Protein AF-A0A2E8B2S8-F1 (afdb_monomer_lite)

Structure (mmCIF, N/CA/C/O backbone):
data_AF-A0A2E8B2S8-F1
#
_entry.id   AF-A0A2E8B2S8-F1
#
loop_
_atom_site.group_PDB
_atom_site.id
_atom_site.type_symbol
_atom_site.label_atom_id
_atom_site.label_alt_id
_atom_site.label_comp_id
_atom_site.label_asym_id
_atom_site.label_entity_id
_atom_site.label_seq_id
_atom_site.pdbx_PDB_ins_code
_atom_site.Cartn_x
_atom_site.Cartn_y
_atom_site.Cartn_z
_atom_site.occupancy
_atom_site.B_iso_or_equiv
_atom_site.auth_seq_id
_atom_site.auth_comp_id
_atom_site.auth_asym_id
_atom_site.auth_atom_id
_atom_site.pdbx_PDB_model_num
ATOM 1 N N . MET A 1 1 ? -33.858 55.200 -81.263 1.00 52.53 1 MET A N 1
ATOM 2 C CA . MET A 1 1 ? -34.060 54.939 -79.824 1.00 52.53 1 MET A CA 1
ATOM 3 C C . MET A 1 1 ? -34.881 53.663 -79.640 1.00 52.53 1 MET A C 1
ATOM 5 O O . MET A 1 1 ? -36.097 53.717 -79.752 1.00 52.53 1 MET A O 1
ATOM 9 N N . PRO A 1 2 ? -34.207 52.514 -79.475 1.00 45.03 2 PRO A N 1
ATOM 10 C CA . PRO A 1 2 ? -34.737 51.290 -78.855 1.00 45.03 2 PRO A CA 1
ATOM 11 C C . PRO A 1 2 ? -33.839 50.881 -77.634 1.00 45.03 2 PRO A C 1
ATOM 13 O O . PRO A 1 2 ? -32.897 51.618 -77.340 1.00 45.03 2 PRO A O 1
ATOM 16 N N . PRO A 1 3 ? -34.137 49.837 -76.829 1.00 46.09 3 PRO A N 1
ATOM 17 C CA . PRO A 1 3 ? -34.644 50.019 -75.463 1.00 46.09 3 PRO A CA 1
ATOM 18 C C . PRO A 1 3 ? -33.834 49.320 -74.338 1.00 46.09 3 PRO A C 1
ATOM 20 O O . PRO A 1 3 ? -32.954 48.506 -74.574 1.00 46.09 3 PRO A O 1
ATOM 23 N N . ALA A 1 4 ? -34.200 49.688 -73.104 1.00 42.09 4 ALA A N 1
ATOM 24 C CA . ALA A 1 4 ? -34.243 48.949 -71.830 1.00 42.09 4 ALA A CA 1
ATOM 25 C C . ALA A 1 4 ? -33.313 47.739 -71.530 1.00 42.09 4 ALA A C 1
ATOM 27 O O . ALA A 1 4 ? -33.410 46.674 -72.124 1.00 42.09 4 ALA A O 1
ATOM 28 N N . LYS A 1 5 ? -32.546 47.933 -70.440 1.00 51.84 5 LYS A N 1
ATOM 29 C CA . LYS A 1 5 ? -32.001 47.002 -69.424 1.00 51.84 5 LYS A CA 1
ATOM 30 C C . LYS A 1 5 ? -32.408 45.518 -69.492 1.00 51.84 5 LYS A C 1
ATOM 32 O O . LYS A 1 5 ? -33.586 45.202 -69.363 1.00 51.84 5 LYS A O 1
ATOM 37 N N . ALA A 1 6 ? -31.409 44.647 -69.331 1.00 40.56 6 ALA A N 1
ATOM 38 C CA . ALA A 1 6 ? -31.513 43.459 -68.480 1.00 40.56 6 ALA A CA 1
ATOM 39 C C . ALA A 1 6 ? -30.138 43.122 -67.873 1.00 40.56 6 ALA A C 1
ATOM 41 O O . ALA A 1 6 ? -29.143 43.005 -68.576 1.00 40.56 6 ALA A O 1
ATOM 42 N N . ASN A 1 7 ? -30.110 43.046 -66.544 1.00 40.62 7 ASN A N 1
ATOM 43 C CA . ASN A 1 7 ? -29.025 42.532 -65.717 1.00 40.62 7 ASN A CA 1
ATOM 44 C C . ASN A 1 7 ? -29.002 41.004 -65.876 1.00 40.62 7 ASN A C 1
ATOM 46 O O . ASN A 1 7 ? -30.015 40.355 -65.610 1.00 40.62 7 ASN A O 1
ATOM 50 N N . GLU A 1 8 ? -27.892 40.460 -66.364 1.00 42.34 8 GLU A N 1
ATOM 51 C CA . GLU A 1 8 ? -27.749 39.048 -66.709 1.00 42.34 8 GLU A CA 1
ATOM 52 C C . GLU A 1 8 ? -27.646 38.167 -65.457 1.00 42.34 8 GLU A C 1
ATOM 54 O O . GLU A 1 8 ? -26.874 38.421 -64.533 1.00 42.34 8 GLU A O 1
ATOM 59 N N . THR A 1 9 ? -28.447 37.104 -65.449 1.00 42.12 9 THR A N 1
ATOM 60 C CA . THR A 1 9 ? -28.315 35.942 -64.564 1.00 42.12 9 THR A CA 1
ATOM 61 C C . THR A 1 9 ? -27.691 34.801 -65.383 1.00 42.12 9 THR A C 1
ATOM 63 O O . THR A 1 9 ? -28.043 34.630 -66.546 1.00 42.12 9 THR A O 1
ATOM 66 N N . SER A 1 10 ? -26.727 34.090 -64.773 1.00 39.72 10 SER A N 1
ATOM 67 C CA . SER A 1 10 ? -25.933 32.910 -65.218 1.00 39.72 10 SER A CA 1
ATOM 68 C C . SER A 1 10 ? -26.701 31.854 -66.053 1.00 39.72 10 SER A C 1
ATOM 70 O O . SER A 1 10 ? -27.921 31.828 -65.890 1.00 39.72 10 SER A O 1
ATOM 72 N N . PRO A 1 11 ? -26.082 30.899 -66.821 1.00 50.47 11 PRO A N 1
ATOM 73 C CA . PRO A 1 11 ? -24.919 30.053 -66.439 1.00 50.47 11 PRO A CA 1
ATOM 74 C C . PRO A 1 11 ? -24.033 29.451 -67.590 1.00 50.47 11 PRO A C 1
ATOM 76 O O . PRO A 1 11 ? -24.211 29.762 -68.758 1.00 50.47 11 PRO A O 1
ATOM 79 N N . GLU A 1 12 ? -23.101 28.553 -67.211 1.00 36.12 12 GLU A N 1
ATOM 80 C CA . GLU A 1 12 ? -22.385 27.518 -68.016 1.00 36.12 12 GLU A CA 1
ATOM 81 C C . GLU A 1 12 ? -21.173 27.959 -68.878 1.00 36.12 12 GLU A C 1
ATOM 83 O O . GLU A 1 12 ? -21.279 28.711 -69.835 1.00 36.12 12 GLU A O 1
ATOM 88 N N . ALA A 1 13 ? -19.931 27.672 -68.462 1.00 41.91 13 ALA A N 1
ATOM 89 C CA . ALA A 1 13 ? -19.192 26.398 -68.554 1.00 41.91 13 ALA A CA 1
ATOM 90 C C . ALA A 1 13 ? -18.538 26.158 -69.925 1.00 41.91 13 ALA A C 1
ATOM 92 O O . ALA A 1 13 ? -19.155 25.532 -70.769 1.00 41.91 13 ALA A O 1
ATOM 93 N N . ILE A 1 14 ? -17.259 26.528 -70.102 1.00 37.88 14 ILE A N 1
ATOM 94 C CA . ILE A 1 14 ? -16.319 25.791 -70.971 1.00 37.88 14 ILE A CA 1
ATOM 95 C C . ILE A 1 14 ? -14.909 25.920 -70.374 1.00 37.88 14 ILE A C 1
ATOM 97 O O . ILE A 1 14 ? -14.442 27.016 -70.070 1.00 37.88 14 ILE A O 1
ATOM 101 N N . GLY A 1 15 ? -14.267 24.776 -70.137 1.00 43.25 15 GLY A N 1
ATOM 102 C CA . GLY A 1 15 ? -12.989 24.668 -69.447 1.00 43.25 15 GLY A CA 1
ATOM 103 C C . GLY A 1 15 ? -11.838 25.356 -70.179 1.00 43.25 15 GLY A C 1
ATOM 104 O O . GLY A 1 15 ? -11.586 25.095 -71.353 1.00 43.25 15 GLY A O 1
ATOM 105 N N . SER A 1 16 ? -11.087 26.172 -69.439 1.00 36.69 16 SER A N 1
ATOM 106 C CA . SER A 1 16 ? -9.732 26.544 -69.829 1.00 36.69 16 SER A CA 1
ATOM 107 C C . SER A 1 16 ? -8.766 25.505 -69.269 1.00 36.69 16 SER A C 1
ATOM 109 O O . SER A 1 16 ? -8.463 25.445 -68.079 1.00 36.69 16 SER A O 1
ATOM 111 N N . ILE A 1 17 ? -8.398 24.622 -70.183 1.00 42.75 17 ILE A N 1
ATOM 112 C CA . ILE A 1 17 ? -7.258 23.713 -70.225 1.00 42.75 17 ILE A CA 1
ATOM 113 C C . ILE A 1 17 ? -6.073 24.255 -69.412 1.00 42.75 17 ILE A C 1
ATOM 115 O O . ILE A 1 17 ? -5.544 25.330 -69.686 1.00 42.75 17 ILE A O 1
ATOM 119 N N . ALA A 1 18 ? -5.655 23.483 -68.411 1.00 41.25 18 ALA A N 1
ATOM 120 C CA . ALA A 1 18 ? -4.479 23.764 -67.608 1.00 41.25 18 ALA A CA 1
ATOM 121 C C . ALA A 1 18 ? -3.220 23.792 -68.488 1.00 41.25 18 ALA A C 1
ATOM 123 O O . ALA A 1 18 ? -2.845 22.784 -69.089 1.00 41.25 18 ALA A O 1
ATOM 124 N N . THR A 1 19 ? -2.520 24.924 -68.509 1.00 38.50 19 THR A N 1
ATOM 125 C CA . THR A 1 19 ? -1.083 24.939 -68.781 1.00 38.50 19 THR A CA 1
ATOM 126 C C . THR A 1 19 ? -0.398 24.244 -67.605 1.00 38.50 19 THR A C 1
ATOM 128 O O . THR A 1 19 ? -0.267 24.817 -66.525 1.00 38.50 19 THR A O 1
ATOM 131 N N . VAL A 1 20 ? -0.035 22.976 -67.785 1.00 46.03 20 VAL A N 1
ATOM 132 C CA . VAL A 1 20 ? 0.762 22.218 -66.815 1.00 46.03 20 VAL A CA 1
ATOM 133 C C . VAL A 1 20 ? 2.200 22.734 -66.884 1.00 46.03 20 VAL A C 1
ATOM 135 O O . VAL A 1 20 ? 2.907 22.459 -67.851 1.00 46.03 20 VAL A O 1
ATOM 138 N N . GLU A 1 21 ? 2.637 23.479 -65.867 1.00 45.34 21 GLU A N 1
ATOM 139 C CA . GLU A 1 21 ? 4.067 23.663 -65.600 1.00 45.34 21 GLU A CA 1
ATOM 140 C C . GLU A 1 21 ? 4.667 22.320 -65.143 1.00 45.34 21 GLU A C 1
ATOM 142 O O . GLU A 1 21 ? 4.179 21.732 -64.170 1.00 45.34 21 GLU A O 1
ATOM 147 N N . PRO A 1 22 ? 5.724 21.803 -65.793 1.00 43.00 22 PRO A N 1
ATOM 148 C CA . PRO A 1 22 ? 6.388 20.598 -65.330 1.00 43.00 22 PRO A CA 1
ATOM 149 C C . PRO A 1 22 ? 7.415 20.981 -64.256 1.00 43.00 22 PRO A C 1
ATOM 151 O O . PRO A 1 22 ? 8.493 21.474 -64.579 1.00 43.00 22 PRO A O 1
ATOM 154 N N . GLY A 1 23 ? 7.103 20.754 -62.974 1.00 52.78 23 GLY A N 1
ATOM 155 C CA . GLY A 1 23 ? 8.120 20.917 -61.924 1.00 52.78 23 GLY A CA 1
ATOM 156 C C . GLY A 1 23 ? 7.702 20.966 -60.451 1.00 52.78 23 GLY A C 1
ATOM 157 O O . GLY A 1 23 ? 8.593 20.982 -59.608 1.00 52.78 23 GLY A O 1
ATOM 158 N N . ALA A 1 24 ? 6.415 20.966 -60.088 1.00 42.56 24 ALA A N 1
ATOM 159 C CA . ALA A 1 24 ? 6.004 21.071 -58.679 1.00 42.56 24 ALA A CA 1
ATOM 160 C C . ALA A 1 24 ? 5.345 19.776 -58.151 1.00 42.56 24 ALA A C 1
ATOM 162 O O . ALA A 1 24 ? 4.519 19.189 -58.851 1.00 42.56 24 ALA A O 1
ATOM 163 N N . PRO A 1 25 ? 5.671 19.310 -56.926 1.00 42.75 25 PRO A N 1
ATOM 164 C CA . PRO A 1 25 ? 5.108 18.085 -56.367 1.00 42.75 25 PRO A CA 1
ATOM 165 C C . PRO A 1 25 ? 3.602 18.217 -56.087 1.00 42.75 25 PRO A C 1
ATOM 167 O O . PRO A 1 25 ? 3.145 19.118 -55.383 1.00 42.75 25 PRO A O 1
ATOM 170 N N . THR A 1 26 ? 2.841 17.268 -56.631 1.00 47.59 26 THR A N 1
ATOM 171 C CA . THR A 1 26 ? 1.397 17.069 -56.471 1.00 47.59 26 THR A CA 1
ATOM 172 C C . THR A 1 26 ? 0.995 16.964 -54.998 1.00 47.59 26 THR A C 1
ATOM 174 O O . THR A 1 26 ? 1.280 15.969 -54.333 1.00 47.59 26 THR A O 1
ATOM 177 N N . GLN A 1 27 ? 0.271 17.961 -54.483 1.00 47.06 27 GLN A N 1
ATOM 178 C CA . GLN A 1 27 ? -0.403 17.856 -53.188 1.00 47.06 27 GLN A CA 1
ATOM 179 C C . GLN A 1 27 ? -1.714 17.079 -53.344 1.00 47.06 27 GLN A C 1
ATOM 181 O O . GLN A 1 27 ? -2.788 17.650 -53.540 1.00 47.06 27 GLN A O 1
ATOM 186 N N . THR A 1 28 ? -1.630 15.755 -53.240 1.00 43.41 28 THR A N 1
ATOM 187 C CA . THR A 1 28 ? -2.795 14.880 -53.081 1.00 43.41 28 THR A CA 1
ATOM 188 C C . THR A 1 28 ? -3.370 15.083 -51.677 1.00 43.41 28 THR A C 1
ATOM 190 O O . THR A 1 28 ? -2.890 14.499 -50.709 1.00 43.41 28 THR A O 1
ATOM 193 N N . LYS A 1 29 ? -4.405 15.919 -51.533 1.00 53.84 29 LYS A N 1
ATOM 194 C CA . LYS A 1 29 ? -5.224 15.952 -50.310 1.00 53.84 29 LYS A CA 1
ATOM 195 C C . LYS A 1 29 ? -6.046 14.660 -50.226 1.00 53.84 29 LYS A C 1
ATOM 197 O O . LYS A 1 29 ? -7.169 14.603 -50.719 1.00 53.84 29 LYS A O 1
ATOM 202 N N . SER A 1 30 ? -5.499 13.626 -49.592 1.00 46.34 30 SER A N 1
ATOM 203 C CA . SER A 1 30 ? -6.276 12.478 -49.121 1.00 46.34 30 SER A CA 1
ATOM 204 C C . SER A 1 30 ? -7.031 12.886 -47.854 1.00 46.34 30 SER A C 1
ATOM 206 O O . SER A 1 30 ? -6.428 13.073 -46.797 1.00 46.34 30 SER A O 1
ATOM 208 N N . GLY A 1 31 ? -8.347 13.059 -47.957 1.00 52.44 31 GLY A N 1
ATOM 209 C CA . GLY A 1 31 ? -9.216 13.267 -46.803 1.00 52.44 31 GLY A CA 1
ATOM 210 C C . GLY A 1 31 ? -9.318 11.993 -45.968 1.00 52.44 31 GLY A C 1
ATOM 211 O O . GLY A 1 31 ? -10.181 11.158 -46.217 1.00 52.44 31 GLY A O 1
ATOM 212 N N . THR A 1 32 ? -8.449 11.837 -44.974 1.00 55.50 32 THR A N 1
ATOM 213 C CA . THR A 1 32 ? -8.659 10.881 -43.884 1.00 55.50 32 THR A CA 1
ATOM 214 C C . THR A 1 32 ? -9.579 11.526 -42.853 1.00 55.50 32 THR A C 1
ATOM 216 O O . THR A 1 32 ? -9.236 12.554 -42.271 1.00 55.50 32 THR A O 1
ATOM 219 N N . PHE A 1 33 ? -10.758 10.939 -42.633 1.00 67.31 33 PHE A N 1
ATOM 220 C CA . PHE A 1 33 ? -11.609 11.248 -41.484 1.00 67.31 33 PHE A CA 1
ATOM 221 C C . PHE A 1 33 ? -10.864 10.822 -40.214 1.00 67.31 33 PHE A C 1
ATOM 223 O O . PHE A 1 33 ? -10.890 9.660 -39.812 1.00 67.31 33 PHE A O 1
ATOM 230 N N . SER A 1 34 ? -10.125 11.761 -39.632 1.00 58.19 34 SER A N 1
ATOM 231 C CA . SER A 1 34 ? -9.429 11.569 -38.368 1.00 58.19 34 SER A CA 1
ATOM 232 C C . SER A 1 34 ? -10.468 11.535 -37.255 1.00 58.19 34 SER A C 1
ATOM 234 O O . SER A 1 34 ? -11.138 12.539 -37.003 1.00 58.19 34 SER A O 1
ATOM 236 N N . LEU A 1 35 ? -10.609 10.393 -36.574 1.00 63.41 35 LEU A N 1
ATOM 237 C CA . LEU A 1 35 ? -11.305 10.386 -35.290 1.00 63.41 35 LEU A CA 1
ATOM 238 C C . LEU A 1 35 ? -10.598 11.388 -34.372 1.00 63.41 35 LEU A C 1
ATOM 240 O O . LEU A 1 35 ? -9.366 11.451 -34.408 1.00 63.41 35 LEU A O 1
ATOM 244 N N . PRO A 1 36 ? -11.332 12.181 -33.573 1.00 60.09 36 PRO A N 1
ATOM 245 C CA . PRO A 1 36 ? -10.705 13.100 -32.641 1.00 60.09 36 PRO A CA 1
ATOM 246 C C . PRO A 1 36 ? -9.814 12.288 -31.700 1.00 60.09 36 PRO A C 1
ATOM 248 O O . PRO A 1 36 ? -10.298 11.528 -30.860 1.00 60.09 36 PRO A O 1
ATOM 251 N N . GLU A 1 37 ? -8.501 12.423 -31.870 1.00 63.22 37 GLU A N 1
ATOM 252 C CA . GLU A 1 37 ? -7.519 11.915 -30.929 1.00 63.22 37 GLU A CA 1
ATOM 253 C C . GLU A 1 37 ? -7.801 12.630 -29.608 1.00 63.22 37 GLU A C 1
ATOM 255 O O . GLU A 1 37 ? -7.501 13.816 -29.444 1.00 63.22 37 GLU A O 1
ATOM 260 N N . LYS A 1 38 ? -8.463 11.938 -28.673 1.00 61.66 38 LYS A N 1
ATOM 261 C CA . LYS A 1 38 ? -8.663 12.442 -27.317 1.00 61.66 38 LYS A CA 1
ATOM 262 C C . LYS A 1 38 ? -7.299 12.456 -26.640 1.00 61.66 38 LYS A C 1
ATOM 264 O O . LYS A 1 38 ? -6.924 11.528 -25.924 1.00 61.66 38 LYS A O 1
ATOM 269 N N . LYS A 1 39 ? -6.548 13.522 -26.891 1.00 58.72 39 LYS A N 1
ATOM 270 C CA . LYS A 1 39 ? -5.282 13.797 -26.239 1.00 58.72 39 LYS A CA 1
ATOM 271 C C . LYS A 1 39 ? -5.607 14.169 -24.799 1.00 58.72 39 LYS A C 1
ATOM 273 O O . LYS A 1 39 ? -5.889 15.321 -24.488 1.00 58.72 39 LYS A O 1
ATOM 278 N N . ASN A 1 40 ? -5.604 13.182 -23.907 1.00 62.97 40 ASN A N 1
ATOM 279 C CA . ASN A 1 40 ? -5.515 13.452 -22.476 1.00 62.97 40 ASN A CA 1
ATOM 280 C C . ASN A 1 40 ? -4.083 13.935 -22.207 1.00 62.97 40 ASN A C 1
ATOM 282 O O . ASN A 1 40 ? -3.252 13.201 -21.677 1.00 62.97 40 ASN A O 1
ATOM 286 N N . SER A 1 41 ? -3.760 15.148 -22.653 1.00 65.44 41 SER A N 1
ATOM 287 C CA . SER A 1 41 ? -2.515 15.826 -22.312 1.00 65.44 41 SER A CA 1
ATOM 288 C C . SER A 1 41 ? -2.638 16.339 -20.887 1.00 65.44 41 SER A C 1
ATOM 290 O O . SER A 1 41 ? -2.786 17.535 -20.667 1.00 65.44 41 SER A O 1
ATOM 292 N N . PHE A 1 42 ? -2.623 15.406 -19.936 1.00 70.44 42 PHE A N 1
ATOM 293 C CA . PHE A 1 42 ? -2.448 15.731 -18.532 1.00 70.44 42 PHE A CA 1
ATOM 294 C C . PHE A 1 42 ? -1.035 16.286 -18.386 1.00 70.44 42 PHE A C 1
ATOM 296 O O . PHE A 1 42 ? -0.054 15.578 -18.650 1.00 70.44 42 PHE A O 1
ATOM 303 N N . SER A 1 43 ? -0.917 17.570 -18.058 1.00 86.25 43 SER A N 1
ATOM 304 C CA . SER A 1 43 ? 0.403 18.165 -17.858 1.00 86.25 43 SER A CA 1
ATOM 305 C C . SER A 1 43 ? 1.087 17.498 -16.656 1.00 86.25 43 SER A C 1
ATOM 307 O O . SER A 1 43 ? 0.435 17.028 -15.723 1.00 86.25 43 SER A O 1
ATOM 309 N N . ARG A 1 44 ? 2.424 17.419 -16.643 1.00 88.44 44 ARG A N 1
ATOM 310 C CA . ARG A 1 44 ? 3.153 16.835 -15.497 1.00 88.44 44 ARG A CA 1
ATOM 311 C C . ARG A 1 44 ? 2.823 17.574 -14.194 1.00 88.44 44 ARG A C 1
ATOM 313 O O . ARG A 1 44 ? 2.814 16.974 -13.126 1.00 88.44 44 ARG A O 1
ATOM 320 N N . GLN A 1 45 ? 2.525 18.863 -14.300 1.00 90.94 45 GLN A N 1
ATOM 321 C CA . GLN A 1 45 ? 2.063 19.723 -13.223 1.00 90.94 45 GLN A CA 1
ATOM 322 C C . GLN A 1 45 ? 0.664 19.313 -12.747 1.00 90.94 45 GLN A C 1
ATOM 324 O O . GLN A 1 45 ? 0.485 19.129 -11.548 1.00 90.94 45 GLN A O 1
ATOM 329 N N . GLU A 1 46 ? -0.290 19.078 -13.652 1.00 91.56 46 GLU A N 1
ATOM 330 C CA . GLU A 1 46 ? -1.605 18.520 -13.301 1.00 91.56 46 GLU A CA 1
ATOM 331 C C . GLU A 1 46 ? -1.488 17.141 -12.640 1.00 91.56 46 GLU A C 1
ATOM 333 O O . GLU A 1 46 ? -2.154 16.897 -11.638 1.00 91.56 46 GLU A O 1
ATOM 338 N N . ALA A 1 47 ? -0.595 16.269 -13.127 1.00 91.75 47 ALA A N 1
ATOM 339 C CA . ALA A 1 47 ? -0.294 14.966 -12.520 1.00 91.75 47 ALA A CA 1
ATOM 340 C C . ALA A 1 47 ? 0.179 15.092 -11.075 1.00 91.75 47 ALA A C 1
ATOM 342 O O . ALA A 1 47 ? -0.337 14.409 -10.187 1.00 91.75 47 ALA A O 1
ATOM 343 N N . LEU A 1 48 ? 1.133 15.988 -10.832 1.00 95.00 48 LEU A N 1
ATOM 344 C CA . LEU A 1 48 ? 1.641 16.236 -9.490 1.00 95.00 48 LEU A CA 1
ATOM 345 C C . LEU A 1 48 ? 0.558 16.818 -8.585 1.00 95.00 48 LEU A C 1
ATOM 347 O O . LEU A 1 48 ? 0.347 16.275 -7.504 1.00 95.00 48 LEU A O 1
ATOM 351 N N . ILE A 1 49 ? -0.164 17.847 -9.037 1.00 95.69 49 ILE A N 1
ATOM 352 C CA . ILE A 1 49 ? -1.248 18.463 -8.263 1.00 95.69 49 ILE A CA 1
ATOM 353 C C . ILE A 1 49 ? -2.314 17.414 -7.927 1.00 95.69 49 ILE A C 1
ATOM 355 O O . ILE A 1 49 ? -2.644 17.249 -6.758 1.00 95.69 49 ILE A O 1
ATOM 359 N N . ALA A 1 50 ? -2.780 16.638 -8.908 1.00 95.88 50 ALA A N 1
ATOM 360 C CA . ALA A 1 50 ? -3.782 15.597 -8.698 1.00 95.88 50 ALA A CA 1
ATOM 361 C C . ALA A 1 50 ? -3.292 14.496 -7.745 1.00 95.88 50 ALA A C 1
ATOM 363 O O . ALA A 1 50 ? -4.010 14.128 -6.816 1.00 95.88 50 ALA A O 1
ATOM 364 N N . SER A 1 51 ? -2.066 13.990 -7.926 1.00 95.81 51 SER A N 1
ATOM 365 C CA . SER A 1 51 ? -1.494 12.969 -7.033 1.00 95.81 51 SER A CA 1
ATOM 366 C C . SER A 1 51 ? -1.330 13.479 -5.601 1.00 95.81 51 SER A C 1
ATOM 368 O O . SER A 1 51 ? -1.624 12.748 -4.657 1.00 95.81 51 SER A O 1
ATOM 370 N N . LEU A 1 52 ? -0.943 14.746 -5.430 1.00 97.44 52 LEU A N 1
ATOM 371 C CA . LEU A 1 52 ? -0.809 15.377 -4.124 1.00 97.44 52 LEU A CA 1
ATOM 372 C C . LEU A 1 52 ? -2.175 15.580 -3.464 1.00 97.44 52 LEU A C 1
ATOM 374 O O . LEU A 1 52 ? -2.326 15.305 -2.276 1.00 97.44 52 LEU A O 1
ATOM 378 N N . THR A 1 53 ? -3.187 15.998 -4.228 1.00 97.62 53 THR A N 1
ATOM 379 C CA . THR A 1 53 ? -4.567 16.083 -3.740 1.00 97.62 53 THR A CA 1
ATOM 380 C C . THR A 1 53 ? -5.058 14.718 -3.262 1.00 97.62 53 THR A C 1
ATOM 382 O O . THR A 1 53 ? -5.547 14.612 -2.138 1.00 97.62 53 THR A O 1
ATOM 385 N N . VAL A 1 54 ? -4.882 13.662 -4.065 1.00 97.62 54 VAL A N 1
ATOM 386 C CA . VAL A 1 54 ? -5.263 12.292 -3.681 1.00 97.62 54 VAL A CA 1
ATOM 387 C C . VAL A 1 54 ? -4.494 11.836 -2.441 1.00 97.62 54 VAL A C 1
ATOM 389 O O . VAL A 1 54 ? -5.098 11.269 -1.536 1.00 97.62 54 VAL A O 1
ATOM 392 N N . PHE A 1 55 ? -3.194 12.121 -2.359 1.00 97.81 55 PHE A N 1
ATOM 393 C CA . PHE A 1 55 ? -2.364 11.776 -1.206 1.00 97.81 55 PHE A CA 1
ATOM 394 C C . PHE A 1 55 ? -2.873 12.425 0.089 1.00 97.81 55 PHE A C 1
ATOM 396 O O . PHE A 1 55 ? -3.062 11.735 1.090 1.00 97.81 55 PHE A O 1
ATOM 403 N N . ILE A 1 56 ? -3.165 13.728 0.065 1.00 98.25 56 ILE A N 1
ATOM 404 C CA . ILE A 1 56 ? -3.669 14.459 1.236 1.00 98.25 56 ILE A CA 1
ATOM 405 C C . ILE A 1 56 ? -5.057 13.947 1.645 1.00 98.25 56 ILE A C 1
ATOM 407 O O . ILE A 1 56 ? -5.295 13.685 2.825 1.00 98.25 56 ILE A O 1
ATOM 411 N N . LEU A 1 57 ? -5.969 13.756 0.685 1.00 98.31 57 LEU A N 1
ATOM 412 C CA . LEU A 1 57 ? -7.304 13.220 0.970 1.00 98.31 57 LEU A CA 1
ATOM 413 C C . LEU A 1 57 ? -7.239 11.791 1.529 1.00 98.31 57 LEU A C 1
ATOM 415 O O . LEU A 1 57 ? -7.967 11.471 2.468 1.00 98.31 57 LEU A O 1
ATOM 419 N N . ALA A 1 58 ? -6.340 10.951 1.014 1.00 97.50 58 ALA A N 1
ATOM 420 C CA . ALA A 1 58 ? -6.130 9.598 1.520 1.00 97.50 58 ALA A CA 1
ATOM 421 C C . ALA A 1 58 ? -5.623 9.588 2.972 1.00 97.50 58 ALA A C 1
ATOM 423 O O . ALA A 1 58 ? -6.049 8.733 3.747 1.00 97.50 58 ALA A O 1
ATOM 424 N N . ILE A 1 59 ? -4.774 10.546 3.371 1.00 97.81 59 ILE A N 1
ATOM 425 C CA . ILE A 1 59 ? -4.333 10.691 4.770 1.00 97.81 59 ILE A CA 1
ATOM 426 C C . ILE A 1 59 ? -5.519 11.014 5.684 1.00 97.81 59 ILE A C 1
ATOM 428 O O . ILE A 1 59 ? -5.681 10.357 6.714 1.00 97.81 59 ILE A O 1
ATOM 432 N N . PHE A 1 60 ? -6.365 11.981 5.308 1.00 98.00 60 PHE A N 1
ATOM 433 C CA . PHE A 1 60 ? -7.556 12.325 6.094 1.00 98.00 60 PHE A CA 1
ATOM 434 C C . PHE A 1 60 ? -8.497 11.128 6.252 1.00 98.00 60 PHE A C 1
ATOM 436 O O . PHE A 1 60 ? -8.944 10.836 7.361 1.00 98.00 60 PHE A O 1
ATOM 443 N N . ILE A 1 61 ? -8.741 10.397 5.161 1.00 97.69 61 ILE A N 1
ATOM 444 C CA . ILE A 1 61 ? -9.559 9.181 5.180 1.00 97.69 61 ILE A CA 1
ATOM 445 C C . ILE A 1 61 ? -8.925 8.114 6.084 1.00 97.69 61 ILE A C 1
ATOM 447 O O . ILE A 1 61 ? -9.618 7.518 6.904 1.00 97.69 61 ILE A O 1
ATOM 451 N N . GLY A 1 62 ? -7.613 7.890 5.982 1.00 95.50 62 GLY A N 1
ATOM 452 C CA . GLY A 1 62 ? -6.903 6.923 6.821 1.00 95.50 62 GLY A CA 1
ATOM 453 C C . GLY A 1 62 ? -7.015 7.239 8.314 1.00 95.50 62 GLY A C 1
ATOM 454 O O . GLY A 1 62 ? -7.287 6.344 9.114 1.00 95.50 62 GLY A O 1
ATOM 455 N N . PHE A 1 63 ? -6.868 8.512 8.689 1.00 96.44 63 PHE A N 1
ATOM 456 C CA . PHE A 1 63 ? -7.023 8.964 10.072 1.00 96.44 63 PHE A CA 1
ATOM 457 C C . PHE A 1 63 ? -8.453 8.758 10.598 1.00 96.44 63 PHE A C 1
ATOM 459 O O . PHE A 1 63 ? -8.645 8.183 11.673 1.00 96.44 63 PHE A O 1
ATOM 466 N N . GLU A 1 64 ? -9.463 9.172 9.830 1.00 97.00 64 GLU A N 1
ATOM 467 C CA . GLU A 1 64 ? -10.874 9.026 10.213 1.00 97.00 64 GLU A CA 1
ATOM 468 C C . GLU A 1 64 ? -11.268 7.549 10.366 1.00 97.00 64 GLU A C 1
ATOM 470 O O . GLU A 1 64 ? -11.969 7.181 11.307 1.00 97.00 64 GLU A O 1
ATOM 475 N N . ILE A 1 65 ? -10.776 6.674 9.484 1.00 95.44 65 ILE A N 1
ATOM 476 C CA . ILE A 1 65 ? -11.062 5.238 9.563 1.00 95.44 65 ILE A CA 1
ATOM 477 C C . ILE A 1 65 ? -10.428 4.628 10.816 1.00 95.44 65 ILE A C 1
ATOM 479 O O . ILE A 1 65 ? -11.123 3.938 11.559 1.00 95.44 65 ILE A O 1
ATOM 483 N N . ILE A 1 66 ? -9.136 4.876 11.078 1.00 94.62 66 ILE A N 1
ATOM 484 C CA . ILE A 1 66 ? -8.409 4.251 12.201 1.00 94.62 66 ILE A CA 1
ATOM 485 C C . ILE A 1 66 ? -8.976 4.691 13.558 1.00 94.62 66 ILE A C 1
ATOM 487 O O . ILE A 1 66 ? -9.075 3.874 14.474 1.00 94.62 66 ILE A O 1
ATOM 491 N N . THR A 1 67 ? -9.387 5.953 13.693 1.00 94.62 67 THR A N 1
ATOM 4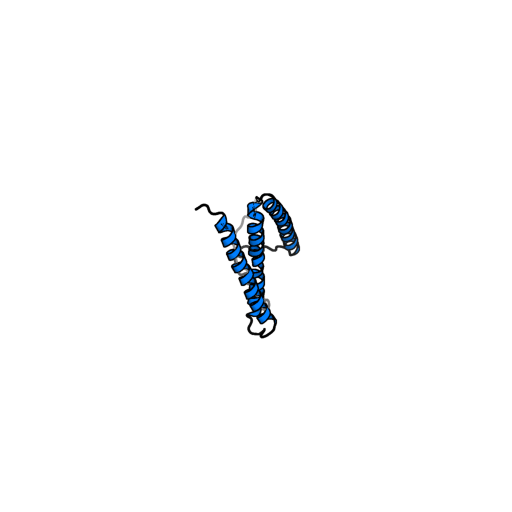92 C CA . THR A 1 67 ? -9.948 6.481 14.952 1.00 94.62 67 THR A CA 1
ATOM 493 C C . THR A 1 67 ? -11.313 5.887 15.311 1.00 94.62 67 THR A C 1
ATOM 495 O O . THR A 1 67 ? -11.708 5.927 16.475 1.00 94.62 67 THR A O 1
ATOM 498 N N . LYS A 1 68 ? -12.029 5.296 14.346 1.00 94.88 68 LYS A N 1
ATOM 499 C CA . LYS A 1 68 ? -13.358 4.691 14.539 1.00 94.88 68 LYS A CA 1
ATOM 500 C C . LYS A 1 68 ? -13.327 3.179 14.790 1.00 94.88 68 LYS A C 1
ATOM 502 O O . LYS A 1 68 ? -14.385 2.558 14.897 1.00 94.88 68 LYS A O 1
ATOM 507 N N . VAL A 1 69 ? -12.146 2.570 14.898 1.00 92.19 69 VAL A N 1
ATOM 508 C CA . VAL A 1 69 ? -12.001 1.120 15.102 1.00 92.19 69 VAL A CA 1
ATOM 509 C C . VAL A 1 69 ? -12.050 0.779 16.599 1.00 92.19 69 VAL A C 1
ATOM 511 O O . VAL A 1 69 ? -11.370 1.435 17.388 1.00 92.19 69 VAL A O 1
ATOM 514 N N . PRO A 1 70 ? -12.821 -0.241 17.032 1.00 92.44 70 PRO A N 1
ATOM 515 C CA . PRO A 1 70 ? -12.889 -0.621 18.440 1.00 92.44 70 PRO A CA 1
ATOM 516 C C . PRO A 1 70 ? -11.547 -1.176 18.951 1.00 92.44 70 PRO A C 1
ATOM 518 O O . PRO A 1 70 ? -10.821 -1.822 18.186 1.00 92.44 70 PRO A O 1
ATOM 521 N N . PRO A 1 71 ? -11.241 -1.043 20.258 1.00 89.94 71 PRO A N 1
ATOM 522 C CA . PRO A 1 71 ? -9.943 -1.442 20.798 1.00 89.94 71 PRO A CA 1
ATOM 523 C C . PRO A 1 71 ? -9.585 -2.920 20.630 1.00 89.94 71 PRO A C 1
ATOM 525 O O . PRO A 1 71 ? -8.416 -3.280 20.514 1.00 89.94 71 PRO A O 1
ATOM 528 N N . THR A 1 72 ? -10.597 -3.783 20.565 1.00 89.50 72 THR A N 1
ATOM 529 C CA . THR A 1 72 ? -10.442 -5.226 20.345 1.00 89.50 72 THR A CA 1
ATOM 530 C C . THR A 1 72 ? -9.813 -5.562 18.993 1.00 89.50 72 THR A C 1
ATOM 532 O O . THR A 1 72 ? -9.229 -6.632 18.839 1.00 89.50 72 THR A O 1
ATOM 535 N N . LEU A 1 73 ? -9.902 -4.653 18.020 1.00 91.75 73 LEU A N 1
ATOM 536 C CA . LEU A 1 73 ? -9.381 -4.844 16.673 1.00 91.75 73 LEU A CA 1
ATOM 537 C C . LEU A 1 73 ? -8.039 -4.143 16.435 1.00 91.75 73 LEU A C 1
ATOM 539 O O . LEU A 1 73 ? -7.512 -4.280 15.337 1.00 91.75 73 LEU A O 1
ATOM 543 N N . HIS A 1 74 ? -7.428 -3.461 17.414 1.00 92.88 74 HIS A N 1
ATOM 544 C CA . HIS A 1 74 ? -6.133 -2.795 17.193 1.00 92.88 74 HIS A CA 1
ATOM 545 C C . HIS A 1 74 ? -5.025 -3.767 16.769 1.00 92.88 74 HIS A C 1
ATOM 547 O O . HIS A 1 74 ? -4.268 -3.461 15.853 1.00 92.88 74 HIS A O 1
ATOM 553 N N . THR A 1 75 ? -4.943 -4.951 17.382 1.00 93.25 75 THR A N 1
ATOM 554 C CA . THR A 1 75 ? -3.926 -5.957 17.029 1.00 93.25 75 THR A CA 1
ATOM 555 C C . THR A 1 75 ? -4.184 -6.587 15.651 1.00 93.25 75 THR A C 1
ATOM 557 O O . THR A 1 75 ? -3.262 -6.599 14.833 1.00 93.25 75 THR A O 1
ATOM 560 N N . PRO A 1 76 ? -5.417 -7.026 15.317 1.00 91.44 76 PRO A N 1
ATOM 561 C CA . PRO A 1 76 ? -5.763 -7.395 13.945 1.00 91.44 76 PRO A CA 1
ATOM 562 C C . PRO A 1 76 ? -5.508 -6.286 12.917 1.00 91.44 76 PRO A C 1
ATOM 564 O O . PRO A 1 76 ? -5.004 -6.563 11.832 1.00 91.44 76 PRO A O 1
ATOM 567 N N . LEU A 1 77 ? -5.817 -5.033 13.253 1.00 93.12 77 LEU A N 1
ATOM 568 C CA . LEU A 1 77 ? -5.618 -3.876 12.380 1.00 93.12 77 LEU A CA 1
ATOM 569 C C . LEU A 1 77 ? -4.134 -3.588 12.156 1.00 93.12 77 LEU A C 1
ATOM 571 O O . LEU A 1 77 ? -3.742 -3.292 11.031 1.00 93.12 77 LEU A O 1
ATOM 575 N N . MET A 1 78 ? -3.307 -3.728 13.192 1.00 93.1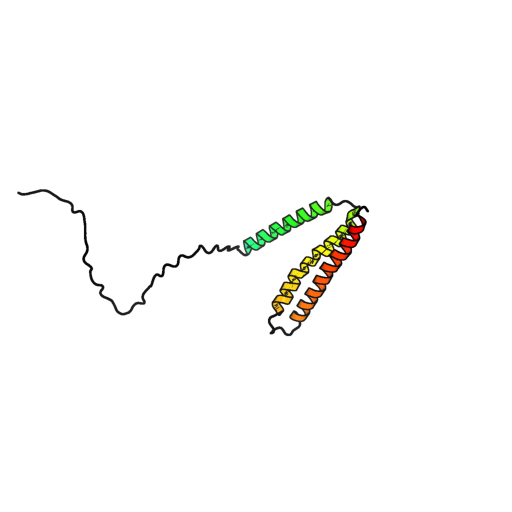9 78 MET A N 1
ATOM 576 C CA . MET A 1 78 ? -1.853 -3.608 13.088 1.00 93.19 78 MET A CA 1
ATOM 577 C C . MET A 1 78 ? -1.263 -4.679 12.156 1.00 93.19 78 MET A C 1
ATOM 579 O O . MET A 1 78 ? -0.379 -4.380 11.358 1.00 93.19 78 MET A O 1
ATOM 583 N N . SER A 1 79 ? -1.773 -5.914 12.203 1.00 93.69 79 SER A N 1
ATOM 584 C CA . SER A 1 79 ? -1.401 -6.953 11.228 1.00 93.69 79 SER A CA 1
ATOM 585 C C . SER A 1 79 ? -1.939 -6.644 9.824 1.00 93.69 79 SER A C 1
ATOM 587 O O . SER A 1 79 ? -1.245 -6.844 8.826 1.00 93.69 79 SER A O 1
ATOM 589 N N . GLY A 1 80 ? -3.164 -6.124 9.734 1.00 93.06 80 GLY A N 1
ATOM 590 C CA . GLY A 1 80 ? -3.804 -5.770 8.470 1.00 93.06 80 GLY A CA 1
ATOM 591 C C . GLY A 1 80 ? -3.079 -4.647 7.729 1.00 93.06 80 GLY A C 1
ATOM 592 O O . GLY A 1 80 ? -2.883 -4.747 6.521 1.00 93.06 80 GLY A O 1
ATOM 593 N N . SER A 1 81 ? -2.606 -3.611 8.429 1.00 94.25 81 SER A N 1
ATOM 594 C CA . SER A 1 81 ? -1.814 -2.537 7.816 1.00 94.25 81 SER A CA 1
ATOM 595 C C . SER A 1 81 ? -0.465 -3.039 7.291 1.00 94.25 81 SER A C 1
ATOM 597 O O . SER A 1 81 ? -0.022 -2.592 6.231 1.00 94.25 81 SER A O 1
ATOM 599 N N . ASN A 1 82 ? 0.137 -4.037 7.948 1.00 94.06 82 ASN A N 1
ATOM 600 C CA . ASN A 1 82 ? 1.303 -4.735 7.410 1.00 94.06 82 ASN A CA 1
ATOM 601 C C . ASN A 1 82 ? 0.965 -5.465 6.096 1.00 94.06 82 ASN A C 1
ATOM 603 O O . ASN A 1 82 ? 1.700 -5.313 5.126 1.00 94.06 82 ASN A O 1
ATOM 607 N N . ALA A 1 83 ? -0.176 -6.158 6.007 1.00 93.69 83 ALA A N 1
ATOM 608 C CA . ALA A 1 83 ? -0.619 -6.794 4.759 1.00 93.69 83 ALA A CA 1
ATOM 609 C C . ALA A 1 83 ? -0.864 -5.779 3.621 1.00 93.69 83 ALA A C 1
ATOM 611 O O . ALA A 1 83 ? -0.511 -6.034 2.469 1.00 93.69 83 ALA A O 1
ATOM 612 N N . ILE A 1 84 ? -1.419 -4.604 3.943 1.00 94.88 84 ILE A N 1
ATOM 613 C CA . ILE A 1 84 ? -1.660 -3.516 2.976 1.00 94.88 84 ILE A CA 1
ATOM 614 C C . ILE A 1 84 ? -0.338 -2.937 2.443 1.00 94.88 84 ILE A C 1
ATOM 616 O O . ILE A 1 84 ? -0.249 -2.594 1.262 1.00 94.88 84 ILE A O 1
ATOM 620 N N . SER A 1 85 ? 0.718 -2.889 3.265 1.00 95.06 85 SER A N 1
ATOM 621 C CA . SER A 1 85 ? 2.063 -2.482 2.816 1.00 95.06 85 SER A CA 1
ATOM 622 C C . SER A 1 85 ? 2.632 -3.383 1.703 1.00 95.06 85 SER A C 1
ATOM 624 O O . SER A 1 85 ? 3.524 -2.974 0.952 1.00 95.06 85 SER A O 1
ATOM 626 N N . GLY A 1 86 ? 2.050 -4.571 1.511 1.00 94.81 86 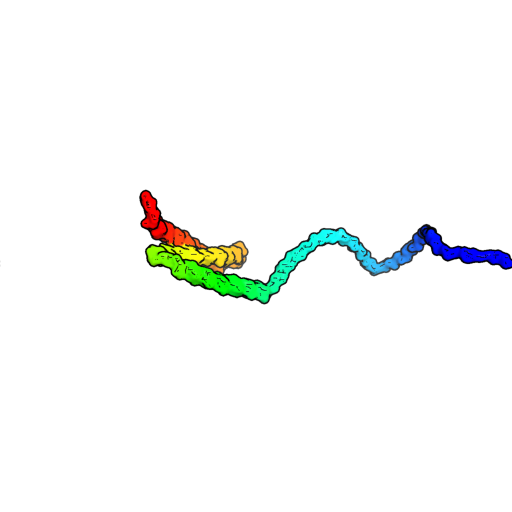GLY A N 1
ATOM 627 C CA . GLY A 1 86 ? 2.331 -5.479 0.404 1.00 94.81 86 GLY A CA 1
ATOM 628 C C . GLY A 1 86 ? 2.091 -4.893 -0.995 1.00 94.81 86 GLY A C 1
ATOM 629 O O . GLY A 1 86 ? 2.529 -5.492 -1.975 1.00 94.81 86 GLY A O 1
ATOM 630 N N . ILE A 1 87 ? 1.496 -3.695 -1.125 1.00 95.62 87 ILE A N 1
ATOM 631 C CA . ILE A 1 87 ? 1.423 -2.937 -2.393 1.00 95.62 87 ILE A CA 1
ATOM 632 C C . ILE A 1 87 ? 2.794 -2.742 -3.066 1.00 95.62 87 ILE A C 1
ATOM 634 O O . ILE A 1 87 ? 2.878 -2.574 -4.284 1.00 95.62 87 ILE A O 1
ATOM 638 N N . THR A 1 88 ? 3.881 -2.844 -2.297 1.00 95.06 88 THR A N 1
ATOM 639 C CA . THR A 1 88 ? 5.264 -2.904 -2.798 1.00 95.06 88 THR A CA 1
ATOM 640 C C . THR A 1 88 ? 5.479 -3.956 -3.894 1.00 95.06 88 THR A C 1
ATOM 642 O O . THR A 1 88 ? 6.361 -3.769 -4.733 1.00 95.06 88 THR A O 1
ATOM 645 N N . VAL A 1 89 ? 4.638 -4.996 -3.972 1.00 95.88 89 VAL A N 1
ATOM 646 C CA . VAL A 1 89 ? 4.654 -5.994 -5.055 1.00 95.88 89 VAL A CA 1
ATOM 647 C C . VAL A 1 89 ? 4.483 -5.369 -6.441 1.00 95.88 89 VAL A C 1
ATOM 649 O O . VAL A 1 89 ? 5.104 -5.836 -7.390 1.00 95.88 89 VAL A O 1
ATOM 652 N N . VAL A 1 90 ? 3.723 -4.275 -6.566 1.00 95.25 90 VAL A N 1
ATOM 653 C CA . VAL A 1 90 ? 3.566 -3.550 -7.837 1.00 95.25 90 VAL A CA 1
ATOM 654 C C . VAL A 1 90 ? 4.898 -2.930 -8.259 1.00 95.25 90 VAL A C 1
ATOM 656 O O . VAL A 1 90 ? 5.313 -3.075 -9.405 1.00 95.25 90 VAL A O 1
ATOM 659 N N . GLY A 1 91 ? 5.608 -2.296 -7.322 1.00 93.00 91 GLY A N 1
ATOM 660 C CA . GLY A 1 91 ? 6.936 -1.737 -7.581 1.00 93.00 91 GLY A CA 1
ATOM 661 C C . GLY A 1 91 ? 7.963 -2.818 -7.918 1.00 93.00 91 GLY A C 1
ATOM 662 O O . GLY A 1 91 ? 8.736 -2.666 -8.863 1.00 93.00 91 GLY A O 1
ATOM 663 N N . ALA A 1 92 ? 7.926 -3.939 -7.197 1.00 93.81 92 ALA A N 1
ATOM 664 C CA . ALA A 1 92 ? 8.799 -5.075 -7.457 1.00 93.81 92 ALA A CA 1
ATOM 665 C C . ALA A 1 92 ? 8.534 -5.721 -8.826 1.00 93.81 92 ALA A C 1
ATOM 667 O O . ALA A 1 92 ? 9.479 -6.073 -9.529 1.00 93.81 92 ALA A O 1
ATOM 668 N N . LEU A 1 93 ? 7.268 -5.819 -9.242 1.00 92.69 93 LEU A N 1
ATOM 669 C CA . LEU A 1 93 ? 6.893 -6.325 -10.559 1.00 92.69 93 LEU A CA 1
ATOM 670 C C . LEU A 1 93 ? 7.380 -5.402 -11.681 1.00 92.69 93 LEU A C 1
ATOM 672 O O . LEU A 1 93 ? 7.875 -5.893 -12.690 1.00 92.69 93 LEU A O 1
ATOM 676 N N . LEU A 1 94 ? 7.296 -4.080 -11.503 1.00 91.12 94 LEU A N 1
ATOM 677 C CA . LEU A 1 94 ? 7.842 -3.119 -12.467 1.00 91.12 94 LEU A CA 1
ATOM 678 C C . LEU A 1 94 ? 9.375 -3.205 -12.551 1.00 91.12 94 LEU A C 1
ATOM 680 O O . LEU A 1 94 ? 9.929 -3.159 -13.648 1.00 91.12 94 LEU A O 1
ATOM 684 N N . ALA A 1 95 ? 10.059 -3.389 -11.418 1.00 88.50 95 ALA A N 1
ATOM 685 C CA . ALA A 1 95 ? 11.511 -3.570 -11.376 1.00 88.50 95 ALA A CA 1
ATOM 686 C C . ALA A 1 95 ? 11.955 -4.890 -12.035 1.00 88.50 95 ALA A C 1
ATOM 688 O O . ALA A 1 95 ? 12.893 -4.908 -12.833 1.00 88.50 95 ALA A O 1
ATOM 689 N N . ALA A 1 96 ? 11.257 -5.993 -11.756 1.00 86.50 96 ALA A N 1
ATOM 690 C CA . ALA A 1 96 ? 11.508 -7.284 -12.391 1.00 86.50 96 ALA A CA 1
ATOM 691 C C . ALA A 1 96 ? 11.150 -7.263 -13.891 1.00 86.50 96 ALA A C 1
ATOM 693 O O . ALA A 1 96 ? 11.912 -7.751 -14.718 1.00 86.50 96 ALA A O 1
ATOM 694 N N . GLY A 1 97 ? 10.036 -6.634 -14.271 1.00 79.44 97 GLY A N 1
ATOM 695 C CA . GLY A 1 97 ? 9.597 -6.510 -15.664 1.00 79.44 97 GLY A CA 1
ATOM 696 C C . GLY A 1 97 ? 10.514 -5.629 -16.517 1.00 79.44 97 GLY A C 1
ATOM 697 O O . GLY A 1 97 ? 10.763 -5.944 -17.677 1.00 79.44 97 GLY A O 1
ATOM 698 N N . GLY A 1 98 ? 11.089 -4.569 -15.940 1.00 68.69 98 GLY A N 1
ATOM 699 C CA . GLY A 1 98 ? 12.079 -3.722 -16.616 1.00 68.69 98 GLY A CA 1
ATOM 700 C C . GLY A 1 98 ? 13.430 -4.405 -16.872 1.00 68.69 98 GLY A C 1
ATOM 701 O O . GLY A 1 98 ? 14.203 -3.927 -17.697 1.00 68.69 98 GLY A O 1
ATOM 702 N N . THR A 1 99 ? 13.705 -5.530 -16.203 1.00 59.59 99 THR A N 1
ATOM 703 C CA . THR A 1 99 ? 14.953 -6.309 -16.341 1.00 59.59 99 THR A CA 1
ATOM 704 C C . THR A 1 99 ? 14.798 -7.563 -17.208 1.00 59.59 99 THR A C 1
ATOM 706 O O . THR A 1 99 ? 15.773 -8.270 -17.450 1.00 59.59 99 THR A O 1
ATOM 709 N N . LEU A 1 100 ? 13.593 -7.815 -17.744 1.00 56.25 100 LEU A N 1
ATOM 710 C CA . LEU A 1 100 ? 13.301 -8.922 -18.670 1.00 56.25 100 LEU A CA 1
ATOM 711 C C . LEU A 1 100 ? 13.876 -8.716 -20.084 1.00 56.25 100 LEU A C 1
ATOM 713 O O . LEU A 1 100 ? 13.845 -9.631 -20.906 1.00 56.25 100 LEU A O 1
ATOM 717 N N . GLY A 1 101 ? 14.436 -7.538 -20.376 1.00 56.25 101 GLY A N 1
ATOM 718 C CA . GLY A 1 101 ? 15.352 -7.380 -21.497 1.00 56.25 101 GLY A CA 1
ATOM 719 C C . GLY A 1 101 ? 16.622 -8.174 -21.202 1.00 56.25 101 GLY A C 1
ATOM 720 O O . GLY A 1 101 ? 17.431 -7.754 -20.381 1.00 56.25 101 GLY A O 1
ATOM 721 N N . PHE A 1 102 ? 16.795 -9.314 -21.877 1.00 50.38 102 PHE A N 1
ATOM 722 C CA . PHE A 1 102 ? 17.886 -10.294 -21.720 1.00 50.38 102 PHE A CA 1
ATOM 723 C C . PHE A 1 102 ? 19.329 -9.738 -21.755 1.00 50.38 102 PHE A C 1
ATOM 725 O O . PHE A 1 102 ? 20.283 -10.496 -21.581 1.00 50.38 102 PHE A O 1
ATOM 732 N N . THR A 1 103 ? 19.507 -8.434 -21.954 1.00 54.06 103 THR A N 1
ATOM 733 C CA . THR A 1 103 ? 20.773 -7.701 -21.945 1.00 54.06 103 THR A CA 1
ATOM 734 C C . THR A 1 103 ? 21.221 -7.223 -20.559 1.00 54.06 103 THR A C 1
ATOM 736 O O . THR A 1 103 ? 22.404 -6.927 -20.401 1.00 54.06 103 THR A O 1
ATOM 739 N N . SER A 1 104 ? 20.361 -7.195 -19.530 1.00 55.50 104 SER A N 1
ATOM 740 C CA . SER A 1 104 ? 20.780 -6.862 -18.155 1.00 55.50 104 SER A CA 1
ATOM 741 C C . SER A 1 104 ? 21.108 -8.112 -17.328 1.00 55.50 104 SER A C 1
ATOM 743 O O . SER A 1 104 ? 20.458 -8.390 -16.322 1.00 55.50 104 SER A O 1
ATOM 745 N N . GLN A 1 105 ? 22.120 -8.880 -17.739 1.00 59.25 105 GLN A N 1
ATOM 746 C CA . GLN A 1 105 ? 22.648 -10.043 -16.997 1.00 59.25 105 GLN A CA 1
ATOM 747 C C . GLN A 1 105 ? 23.460 -9.613 -15.755 1.00 59.25 105 GLN A C 1
ATOM 749 O O . GLN A 1 105 ? 24.627 -9.965 -15.602 1.00 59.25 105 GLN A O 1
ATOM 754 N N . GLY A 1 106 ? 22.875 -8.788 -14.884 1.00 73.88 106 GLY A N 1
ATOM 755 C CA . GLY A 1 106 ? 23.585 -8.165 -13.767 1.00 73.88 106 GLY A CA 1
ATOM 756 C C . GLY A 1 106 ? 22.764 -8.033 -12.487 1.00 73.88 106 GLY A C 1
ATOM 757 O O . GLY A 1 106 ? 21.654 -8.546 -12.358 1.00 73.88 106 GLY A O 1
ATOM 758 N N . ILE A 1 107 ? 23.328 -7.280 -11.542 1.00 81.94 107 ILE A N 1
ATOM 759 C CA . ILE A 1 107 ? 22.771 -6.970 -10.215 1.00 81.94 107 ILE A CA 1
ATOM 760 C C . ILE A 1 107 ? 21.287 -6.524 -10.259 1.00 81.94 107 ILE A C 1
ATOM 762 O O . ILE A 1 107 ? 20.521 -7.011 -9.430 1.00 81.94 107 ILE A O 1
ATOM 766 N N . PRO A 1 108 ? 20.814 -5.687 -11.210 1.00 85.31 108 PRO A N 1
ATOM 767 C CA . PRO A 1 108 ? 19.419 -5.231 -11.224 1.00 85.31 108 PRO A CA 1
ATOM 768 C C . PRO A 1 108 ? 18.383 -6.347 -11.396 1.00 85.31 108 PRO A C 1
ATOM 770 O O . PRO A 1 108 ? 17.341 -6.302 -10.748 1.00 85.31 108 PRO A O 1
ATOM 773 N N . ALA A 1 109 ? 18.666 -7.358 -12.225 1.00 83.94 109 ALA A N 1
ATOM 774 C CA . ALA A 1 109 ? 17.754 -8.483 -12.436 1.00 83.94 109 ALA A CA 1
ATOM 775 C C . ALA A 1 109 ? 17.635 -9.345 -11.170 1.00 83.94 109 ALA A C 1
ATOM 777 O O . ALA A 1 109 ? 16.533 -9.714 -10.761 1.00 83.94 109 ALA A O 1
ATOM 778 N N . LEU A 1 110 ? 18.765 -9.591 -10.495 1.00 86.81 110 LEU A N 1
ATOM 779 C CA . LEU A 1 110 ? 18.785 -10.306 -9.220 1.00 86.81 110 LEU A CA 1
ATOM 780 C C . LEU A 1 110 ? 18.032 -9.529 -8.132 1.00 86.81 110 LEU A C 1
ATOM 782 O O . LEU A 1 110 ? 17.221 -10.113 -7.419 1.00 86.81 110 LEU A O 1
ATOM 786 N N . LEU A 1 111 ? 18.249 -8.214 -8.031 1.00 90.44 111 LEU A N 1
ATOM 787 C CA . LEU A 1 111 ? 17.539 -7.355 -7.079 1.00 90.44 111 LEU A CA 1
ATOM 788 C C . LEU A 1 111 ? 16.040 -7.267 -7.384 1.00 90.44 111 LEU A C 1
ATOM 790 O O . LEU A 1 111 ? 15.248 -7.277 -6.448 1.00 90.44 111 LEU A O 1
ATOM 794 N N . GLY A 1 112 ? 15.639 -7.215 -8.657 1.00 90.94 112 GLY A N 1
ATOM 795 C CA . GLY A 1 112 ? 14.232 -7.234 -9.062 1.00 90.94 112 GLY A CA 1
ATOM 796 C C . GLY A 1 112 ? 13.541 -8.543 -8.678 1.00 90.94 112 GLY A C 1
ATOM 797 O O . GLY A 1 112 ? 12.457 -8.522 -8.096 1.00 90.94 112 GLY A O 1
ATOM 798 N N . MET A 1 113 ? 14.199 -9.682 -8.917 1.00 90.12 113 MET A N 1
ATOM 799 C CA . MET A 1 113 ? 13.694 -10.993 -8.500 1.00 90.12 113 MET A CA 1
ATOM 800 C C . MET A 1 113 ? 13.613 -11.110 -6.969 1.00 90.12 113 MET A C 1
ATOM 802 O O . MET A 1 113 ? 12.601 -11.576 -6.442 1.00 90.12 113 MET A O 1
ATOM 806 N N . LEU A 1 114 ? 14.635 -10.643 -6.243 1.00 93.62 114 LEU A N 1
ATOM 807 C CA . LEU A 1 114 ? 14.649 -10.650 -4.778 1.00 93.62 114 LEU A CA 1
ATOM 808 C C . LEU A 1 114 ? 13.563 -9.731 -4.200 1.00 93.62 114 LEU A C 1
ATOM 810 O O . LEU A 1 114 ? 12.852 -10.119 -3.276 1.00 93.62 114 LEU A O 1
ATOM 814 N N . ALA A 1 115 ? 13.395 -8.535 -4.770 1.00 94.56 115 ALA A N 1
ATOM 815 C CA . ALA A 1 115 ? 12.347 -7.594 -4.389 1.00 94.56 115 ALA A CA 1
ATOM 816 C C . ALA A 1 115 ? 10.957 -8.201 -4.599 1.00 94.56 115 ALA A C 1
ATOM 818 O O . ALA A 1 115 ? 10.095 -8.057 -3.734 1.00 94.56 115 ALA A O 1
ATOM 819 N N . LEU A 1 116 ? 10.747 -8.920 -5.707 1.00 94.69 116 LEU A N 1
ATOM 820 C CA . LEU A 1 116 ? 9.480 -9.594 -5.978 1.00 94.69 116 LEU A CA 1
ATOM 821 C C . LEU A 1 116 ? 9.223 -10.708 -4.961 1.00 94.69 116 LEU A C 1
ATOM 823 O O . LEU A 1 116 ? 8.143 -10.750 -4.375 1.00 94.69 116 LEU A O 1
ATOM 827 N N . ALA A 1 117 ? 10.223 -11.547 -4.676 1.00 95.12 117 ALA A N 1
ATOM 828 C CA . ALA A 1 117 ? 10.114 -12.588 -3.657 1.00 95.12 117 ALA A CA 1
ATOM 829 C C . ALA A 1 117 ? 9.764 -11.997 -2.277 1.00 95.12 117 ALA A C 1
ATOM 831 O O . ALA A 1 117 ? 8.780 -12.405 -1.660 1.00 95.12 117 ALA A O 1
ATOM 832 N N . LEU A 1 118 ? 10.492 -10.976 -1.819 1.00 95.56 118 LEU A N 1
ATOM 833 C CA . LEU A 1 118 ? 10.232 -10.331 -0.527 1.00 95.56 118 LEU A CA 1
ATOM 834 C C . LEU A 1 118 ? 8.858 -9.650 -0.473 1.00 95.56 118 LEU A C 1
ATOM 836 O O . LEU A 1 118 ? 8.150 -9.771 0.530 1.00 95.56 118 LEU A O 1
ATOM 840 N N . ALA A 1 119 ? 8.442 -8.986 -1.552 1.00 96.19 119 ALA A N 1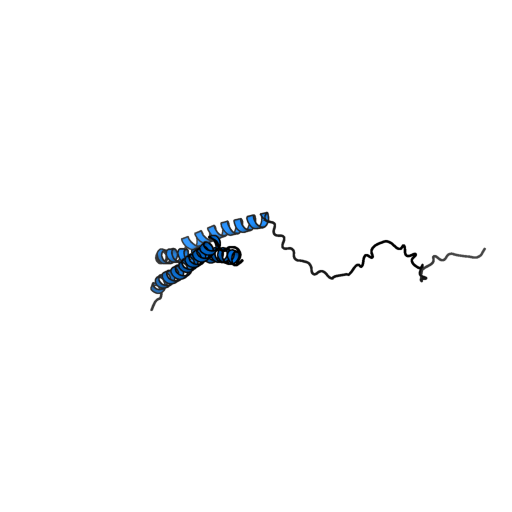
ATOM 841 C CA . ALA A 1 119 ? 7.121 -8.375 -1.630 1.00 96.19 119 ALA A CA 1
ATOM 842 C C . ALA A 1 119 ? 6.002 -9.427 -1.561 1.00 96.19 119 ALA A C 1
ATOM 844 O O . ALA A 1 119 ? 5.021 -9.235 -0.842 1.00 96.19 119 ALA A O 1
ATOM 845 N N . THR A 1 120 ? 6.162 -10.573 -2.234 1.00 95.50 120 THR A N 1
ATOM 846 C CA . THR A 1 120 ? 5.179 -11.666 -2.142 1.00 95.50 120 THR A CA 1
ATOM 847 C C . THR A 1 120 ? 5.083 -12.248 -0.734 1.00 95.50 120 THR A C 1
ATOM 849 O O . THR A 1 120 ? 3.975 -12.515 -0.271 1.00 95.50 120 THR A O 1
ATOM 852 N N . VAL A 1 121 ? 6.202 -12.376 -0.010 1.00 95.69 121 VAL A N 1
ATOM 853 C CA . VAL A 1 121 ? 6.200 -12.827 1.392 1.00 95.69 121 VAL A CA 1
ATOM 854 C C . VAL A 1 121 ? 5.437 -11.848 2.289 1.00 95.69 121 VAL A C 1
ATOM 856 O O . VAL A 1 121 ? 4.652 -12.291 3.127 1.00 95.69 121 VAL A O 1
ATOM 859 N N . ASN A 1 122 ? 5.607 -10.536 2.097 1.00 94.94 122 ASN A N 1
ATOM 860 C CA . ASN A 1 122 ? 4.871 -9.513 2.849 1.00 94.94 122 ASN A CA 1
ATOM 861 C C . ASN A 1 122 ? 3.351 -9.626 2.613 1.00 94.94 122 ASN A C 1
ATOM 863 O O . ASN A 1 122 ? 2.589 -9.718 3.576 1.00 94.94 122 ASN A O 1
ATOM 867 N N . VAL A 1 123 ? 2.927 -9.732 1.347 1.00 95.31 123 VAL A N 1
ATOM 868 C CA . VAL A 1 123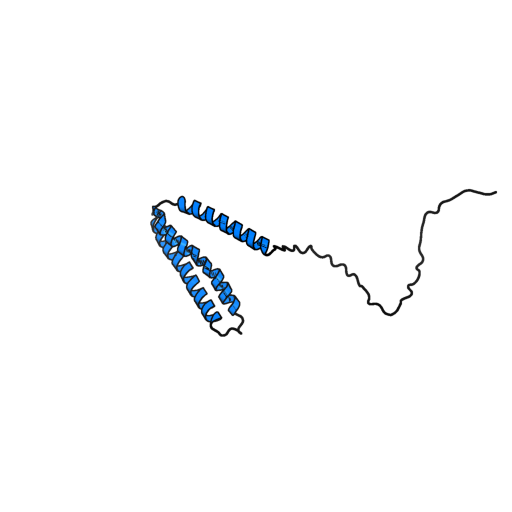 ? 1.515 -9.911 0.971 1.00 95.31 123 VAL A CA 1
ATOM 869 C C . VAL A 1 123 ? 0.952 -11.194 1.592 1.00 95.31 123 VAL A C 1
ATOM 871 O O . VAL A 1 123 ? 0.010 -11.149 2.382 1.00 95.31 123 VAL A O 1
A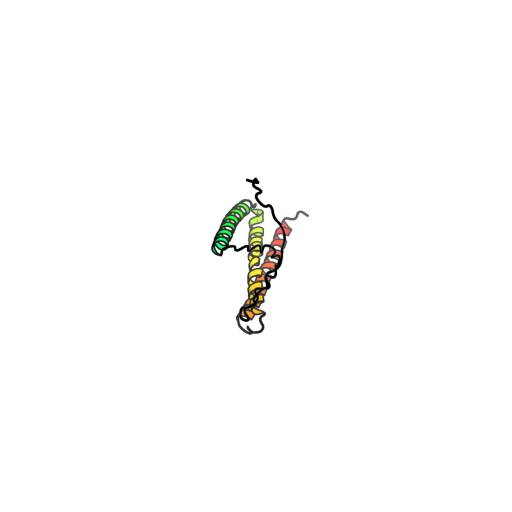TOM 874 N N . VAL A 1 124 ? 1.540 -12.350 1.275 1.00 95.75 124 VAL A N 1
ATOM 875 C CA . VAL A 1 124 ? 0.999 -13.657 1.683 1.00 95.75 124 VAL A CA 1
ATOM 876 C C . VAL A 1 124 ? 1.037 -13.821 3.201 1.00 95.75 124 VAL A C 1
ATOM 878 O O . VAL A 1 124 ? 0.035 -14.209 3.805 1.00 95.75 124 VAL A O 1
ATOM 881 N N . GLY A 1 125 ? 2.164 -13.490 3.833 1.00 93.94 125 GLY A N 1
ATOM 882 C CA . GLY A 1 125 ? 2.317 -13.569 5.283 1.00 93.94 125 GLY A CA 1
ATOM 883 C C . GLY A 1 125 ? 1.371 -12.616 6.013 1.00 93.94 125 GLY A C 1
ATOM 884 O O . GLY A 1 125 ? 0.696 -13.024 6.960 1.00 93.94 125 GLY A O 1
ATOM 885 N N . GLY A 1 126 ? 1.259 -11.375 5.535 1.00 93.56 126 GLY A N 1
ATOM 886 C CA . GLY A 1 126 ? 0.363 -10.371 6.100 1.00 93.56 126 GLY A CA 1
ATOM 887 C C . GLY A 1 126 ? -1.101 -10.810 6.070 1.00 93.56 126 GLY A C 1
ATOM 888 O O . GLY A 1 126 ? -1.775 -10.766 7.103 1.00 93.56 126 GLY A O 1
ATOM 889 N N . PHE A 1 127 ? -1.600 -11.289 4.926 1.00 93.62 127 PHE A N 1
ATOM 890 C CA . PHE A 1 127 ? -2.991 -11.743 4.817 1.00 93.62 127 PHE A CA 1
ATOM 891 C C . PHE A 1 127 ? -3.257 -13.042 5.591 1.00 93.62 127 PHE A C 1
ATOM 893 O O . PHE A 1 127 ? -4.315 -13.168 6.210 1.00 93.62 127 PHE A O 1
ATOM 900 N N . PHE A 1 128 ? -2.301 -13.977 5.635 1.00 94.81 128 PHE A N 1
ATOM 901 C CA . PHE A 1 128 ? -2.450 -15.222 6.396 1.00 94.81 128 PHE A CA 1
ATOM 902 C C . PHE A 1 128 ? -2.561 -14.974 7.907 1.00 94.81 128 PHE A C 1
ATOM 904 O O . PHE A 1 128 ? -3.469 -15.493 8.563 1.00 94.81 128 PHE A O 1
ATOM 911 N N . VAL A 1 129 ? -1.665 -14.155 8.467 1.00 92.44 129 VAL A N 1
ATOM 912 C CA . VAL A 1 129 ? -1.666 -13.834 9.903 1.00 92.44 129 VAL A CA 1
ATOM 913 C C . VAL A 1 129 ? -2.914 -13.037 10.277 1.00 92.44 129 VAL A C 1
ATOM 915 O O . VAL A 1 129 ? -3.600 -13.389 11.238 1.00 92.44 129 VAL A O 1
ATOM 918 N N . THR A 1 130 ? -3.265 -12.031 9.474 1.00 93.56 130 THR A N 1
ATOM 919 C CA . THR A 1 130 ? -4.479 -11.227 9.677 1.00 93.56 130 THR A CA 1
ATOM 920 C C . THR A 1 130 ? -5.731 -12.107 9.645 1.00 93.56 130 THR A C 1
ATOM 922 O O . THR A 1 130 ? -6.580 -12.002 10.527 1.00 93.56 130 THR A O 1
ATOM 925 N N . GLY A 1 131 ? -5.816 -13.055 8.706 1.00 90.94 131 GLY A N 1
ATOM 926 C CA . GLY A 1 131 ? -6.912 -14.022 8.635 1.00 90.94 131 GLY A CA 1
ATOM 927 C C . GLY A 1 131 ? -7.034 -14.894 9.888 1.00 90.94 131 GLY A C 1
ATOM 928 O O . GLY A 1 131 ? -8.135 -15.053 10.415 1.00 90.94 131 GLY A O 1
ATOM 929 N N . ARG A 1 132 ? -5.915 -15.398 10.433 1.00 93.31 132 ARG A N 1
ATOM 930 C CA . ARG A 1 132 ? -5.928 -16.146 11.707 1.00 93.31 132 ARG A CA 1
ATOM 931 C C . ARG A 1 132 ? -6.365 -15.283 12.886 1.00 93.31 132 ARG A C 1
ATOM 933 O O . ARG A 1 132 ? -7.060 -15.784 13.765 1.00 93.31 132 ARG A O 1
ATOM 940 N N . MET A 1 133 ? -5.982 -14.007 12.905 1.00 92.56 133 MET A N 1
ATOM 941 C CA . MET A 1 133 ? -6.414 -13.074 13.946 1.00 92.56 133 MET A CA 1
ATOM 942 C C . MET A 1 133 ? -7.918 -12.795 13.873 1.00 92.56 133 MET A C 1
ATOM 944 O O . MET A 1 133 ? -8.592 -12.827 14.900 1.00 92.56 133 MET A O 1
ATOM 948 N N . LEU A 1 134 ? -8.460 -12.581 12.670 1.00 89.88 134 LEU A N 1
ATOM 949 C CA . LEU A 1 134 ? -9.892 -12.325 12.477 1.00 89.88 134 LEU A CA 1
ATOM 950 C C . LEU A 1 134 ? -10.751 -13.573 12.705 1.00 89.88 134 LEU A C 1
ATOM 952 O O . LEU A 1 134 ? -11.890 -13.451 13.151 1.00 89.88 134 LEU A O 1
ATOM 956 N N . ALA A 1 135 ? -10.219 -14.770 12.453 1.00 88.00 135 ALA A N 1
ATOM 957 C CA . ALA A 1 135 ? -10.923 -16.024 12.713 1.00 88.00 135 ALA A CA 1
ATOM 958 C C . ALA A 1 135 ? -11.325 -16.189 14.191 1.00 88.00 135 ALA A C 1
ATOM 960 O O . ALA A 1 135 ? -12.327 -16.835 14.479 1.00 88.00 135 ALA A O 1
ATOM 961 N N . MET A 1 136 ? -10.603 -15.554 15.123 1.00 84.81 136 MET A N 1
ATOM 962 C CA . MET A 1 136 ? -10.926 -15.578 16.557 1.00 84.81 136 MET A CA 1
ATOM 963 C C . MET A 1 136 ? -12.167 -14.747 16.928 1.00 84.81 136 MET A C 1
ATOM 965 O O . MET A 1 136 ? -12.706 -14.916 18.018 1.00 84.81 136 MET A O 1
ATOM 969 N N . PHE A 1 137 ? -12.634 -13.869 16.034 1.00 85.31 137 PHE A N 1
ATOM 970 C CA . PHE A 1 137 ? -13.851 -13.070 16.223 1.00 85.31 137 PHE A CA 1
ATOM 971 C C . PHE A 1 137 ? -15.092 -13.699 15.584 1.00 85.31 137 PHE A C 1
ATOM 973 O O . PHE A 1 137 ? -16.200 -13.188 15.761 1.00 85.31 137 PHE A O 1
ATOM 980 N N . GLN A 1 138 ? -14.934 -14.800 14.846 1.00 79.12 138 GLN A N 1
ATOM 981 C CA . GLN A 1 138 ? -16.072 -15.524 14.299 1.00 79.12 138 GLN A CA 1
ATOM 982 C C . GLN A 1 138 ? -16.766 -16.271 15.440 1.00 79.12 138 GLN A C 1
ATOM 984 O O . GLN A 1 138 ? -16.163 -17.108 16.113 1.00 79.12 138 GLN A O 1
ATOM 989 N N . ARG A 1 139 ? -18.038 -15.942 15.690 1.00 69.06 139 ARG A N 1
ATOM 990 C CA . ARG A 1 139 ? -18.877 -16.764 16.565 1.00 69.06 139 ARG A CA 1
ATOM 991 C C . ARG A 1 139 ? -19.067 -18.127 15.907 1.00 69.06 139 ARG A C 1
ATOM 993 O O . ARG A 1 139 ? -19.332 -18.196 14.711 1.00 69.06 139 ARG A O 1
ATOM 1000 N N . LYS A 1 140 ? -18.895 -19.175 16.707 1.00 59.03 140 LYS A N 1
ATOM 1001 C CA . LYS A 1 140 ? -19.244 -20.543 16.334 1.00 59.03 140 LYS A CA 1
ATOM 1002 C C . LYS A 1 140 ? -20.754 -20.685 16.169 1.00 59.03 140 LYS A C 1
ATOM 1004 O O . LYS A 1 140 ? -21.476 -19.992 16.924 1.00 59.03 140 LYS A O 1
#

Sequence (140 aa):
MPPAKANETSPEAIGSIATVEPGAPTQTKSGTFSLPEKKNSFSRQEALIASLTVFILAIFIGFEIITKVPPTLHTPLMSGSNAISGITVVGALLAAGGTLGFTSQGIPALLGMLALALATVNVVGGFFVTGRMLAMFQRK

pLDDT: mean 77.17, std 21.26, range [36.12, 98.31]

Radius of gyration: 35.75 Å; chains: 1; bounding box: 58×76×101 Å

Secondary structure (DSSP, 8-state):
------PPP------------TTS-------------------HHHHHHHHHHHHHHHHHHHHHHHHTS-GGGHHHHHHHHHHHGGGHHHHHHHHHHHT-STT--SHHHHHHHHHHHHHHHHHHHHHHHHHHHHHTTS--

Foldseek 3Di:
DDDDDDDDDDDDDDDDDDPDDPDDDDDDPDDDPDDPPPPPPCDVVNVVVVVVVVVVVVVVVVVVVVVPDDPLCPVLVVLLVQLVVLVLLVVLCVQCVVCVPPPPPDDSNVVSVVSNVVSVCSNVVSVVVSVVSVVVVDDD